Protein AF-A0A847GD32-F1 (afdb_monomer_lite)

Secondary structure (DSSP, 8-state):
-HHHHHHHHGGGGGT--BTTB-HHHIIIII-SSS-TTSGGGTT--HHHHHHHHHHHHHHHHHHHT----STTHHHHHHHHHHHHHHHHHHHHHHHHHHHTTS--GGGS-HHHHHHHHHHHHHHHHHHHHHHHHHS-THHHHHHHHHHHHHHTT-

Sequence (154 aa):
GQAVLDLGNAHAKTGVLIGNNSVYYALLLNAVQGSPAGGPLKPMTSTSAQAAMAALKDALDRVEKSRMTRPDAELVKKEFSINGAMAMLALELGRERILAGNVGTAQLPAPVKARLAAQLGDIITRYREIWLIRNRPGGLSDSAGRLEALLQRL

pLDDT: mean 92.06, std 6.05, range [65.06, 98.31]

Structure (mmCIF, N/CA/C/O backbone):
data_AF-A0A847GD32-F1
#
_entry.id   AF-A0A847GD32-F1
#
loop_
_atom_site.group_PDB
_atom_site.id
_atom_site.type_symbol
_atom_site.label_atom_id
_atom_site.label_alt_id
_atom_site.label_comp_id
_atom_site.label_asym_id
_atom_site.label_entity_id
_atom_site.label_seq_id
_atom_site.pdbx_PDB_ins_code
_atom_site.Cartn_x
_atom_site.Cartn_y
_atom_site.Cartn_z
_atom_site.occupancy
_atom_site.B_iso_or_equiv
_atom_site.auth_seq_id
_atom_site.auth_comp_id
_atom_site.auth_asym_id
_atom_site.auth_atom_id
_atom_site.pdbx_PDB_model_num
ATOM 1 N N . GLY A 1 1 ? -6.954 13.386 15.781 1.00 83.12 1 GLY A N 1
ATOM 2 C CA . GLY A 1 1 ? -7.157 13.920 14.421 1.00 83.12 1 GLY A CA 1
ATOM 3 C C . GLY A 1 1 ? -5.895 13.826 13.591 1.00 83.12 1 GLY A C 1
ATOM 4 O O . GLY A 1 1 ? -5.880 13.067 12.635 1.00 83.12 1 GLY A O 1
ATOM 5 N N . GLN A 1 2 ? -4.834 14.541 13.983 1.00 91.38 2 GLN A N 1
ATOM 6 C CA . GLN A 1 2 ? -3.626 14.718 13.164 1.00 91.38 2 GLN A CA 1
ATOM 7 C C . GLN A 1 2 ? -3.001 13.426 12.618 1.00 91.38 2 GLN A C 1
ATOM 9 O O . GLN A 1 2 ? -2.681 13.376 11.441 1.00 91.38 2 GLN A O 1
ATOM 14 N N . ALA A 1 3 ? -2.900 12.361 13.422 1.00 91.81 3 ALA A N 1
ATOM 15 C CA . ALA A 1 3 ? -2.329 11.090 12.963 1.00 91.81 3 ALA A CA 1
ATOM 16 C C . ALA A 1 3 ? -3.038 10.520 11.716 1.00 91.81 3 ALA A C 1
ATOM 18 O O . ALA A 1 3 ? -2.387 10.011 10.814 1.00 91.81 3 ALA A O 1
ATOM 19 N N . VAL A 1 4 ? -4.365 10.661 11.627 1.00 90.19 4 VAL A N 1
ATOM 20 C CA . VAL A 1 4 ? -5.148 10.190 10.473 1.00 90.19 4 VAL A CA 1
ATOM 21 C C . VAL A 1 4 ? -4.962 11.106 9.259 1.00 90.19 4 VAL A C 1
ATOM 23 O O . VAL A 1 4 ? -4.891 10.618 8.134 1.00 90.19 4 VAL A O 1
ATOM 26 N N . LEU A 1 5 ? -4.835 12.420 9.477 1.00 92.31 5 LEU A N 1
ATOM 27 C CA . LEU A 1 5 ? -4.514 13.370 8.405 1.00 92.31 5 LEU A CA 1
ATOM 28 C C . LEU A 1 5 ? -3.129 13.084 7.817 1.00 92.31 5 LEU A C 1
ATOM 30 O O . LEU A 1 5 ? -2.968 13.050 6.601 1.00 92.31 5 LEU A O 1
ATOM 34 N N . ASP A 1 6 ? -2.145 12.823 8.674 1.00 93.19 6 ASP A N 1
ATOM 35 C CA . ASP A 1 6 ? -0.782 12.500 8.256 1.00 93.19 6 ASP A CA 1
ATOM 36 C C . ASP A 1 6 ? -0.720 11.156 7.522 1.00 93.19 6 ASP A C 1
ATOM 38 O O . ASP A 1 6 ? -0.004 11.041 6.528 1.00 93.19 6 ASP A O 1
ATOM 42 N N . LEU A 1 7 ? -1.512 10.167 7.959 1.00 90.88 7 LEU A N 1
ATOM 43 C CA . LEU A 1 7 ? -1.657 8.884 7.269 1.00 90.88 7 LEU A CA 1
ATOM 44 C C . LEU A 1 7 ? -2.173 9.086 5.843 1.00 90.88 7 LEU A C 1
ATOM 46 O O . LEU A 1 7 ? -1.604 8.534 4.904 1.00 90.88 7 LEU A O 1
ATOM 50 N N . GLY A 1 8 ? -3.210 9.911 5.673 1.00 89.12 8 GLY A N 1
ATOM 51 C CA . GLY A 1 8 ? -3.709 10.294 4.354 1.00 89.12 8 GLY A CA 1
ATOM 52 C C . GLY A 1 8 ? -2.637 11.005 3.528 1.00 89.12 8 GLY A C 1
ATOM 53 O O . GLY A 1 8 ? -2.352 10.600 2.409 1.00 89.12 8 GLY A O 1
ATOM 54 N N . ASN A 1 9 ? -1.965 12.005 4.099 1.00 93.00 9 ASN A N 1
ATOM 55 C CA . ASN A 1 9 ? -0.971 12.822 3.398 1.00 93.00 9 ASN A CA 1
ATOM 56 C C . ASN A 1 9 ? 0.344 12.092 3.080 1.00 93.00 9 ASN A C 1
ATOM 58 O O . ASN A 1 9 ? 1.155 12.610 2.307 1.00 93.00 9 ASN A O 1
ATOM 62 N N . ALA A 1 10 ? 0.579 10.898 3.633 1.00 94.06 10 ALA A N 1
ATOM 63 C CA . ALA A 1 10 ? 1.795 10.127 3.386 1.00 94.06 10 ALA A CA 1
ATOM 64 C C . ALA A 1 10 ? 2.029 9.872 1.885 1.00 94.06 10 ALA A C 1
ATOM 66 O O . ALA A 1 10 ? 3.179 9.874 1.438 1.00 94.06 10 ALA A O 1
ATOM 67 N N . HIS A 1 11 ? 0.964 9.744 1.081 1.00 92.44 11 HIS A N 1
ATOM 68 C CA . HIS A 1 11 ? 1.093 9.547 -0.365 1.00 92.44 11 HIS A CA 1
ATOM 69 C C . HIS A 1 11 ? 1.806 10.719 -1.054 1.00 92.44 11 HIS A C 1
ATOM 71 O O . HIS A 1 11 ? 2.516 10.503 -2.035 1.00 92.44 11 HIS A O 1
ATOM 77 N N . ALA A 1 12 ? 1.677 11.948 -0.542 1.00 93.56 12 ALA A N 1
ATOM 78 C CA . ALA A 1 12 ? 2.275 13.136 -1.150 1.00 93.56 12 ALA A CA 1
ATOM 79 C C . ALA A 1 12 ? 3.812 13.079 -1.145 1.00 93.56 12 ALA A C 1
ATOM 81 O O . ALA A 1 12 ? 4.458 13.677 -2.003 1.00 93.56 12 ALA A O 1
ATOM 82 N N . LYS A 1 13 ? 4.414 12.291 -0.239 1.00 95.81 13 LYS A N 1
ATOM 83 C CA . LYS A 1 13 ? 5.865 12.049 -0.209 1.00 95.81 13 LYS A CA 1
ATOM 84 C C . LYS A 1 13 ? 6.382 11.309 -1.442 1.00 95.81 13 LYS A C 1
ATOM 86 O O . LYS A 1 13 ? 7.571 11.397 -1.720 1.00 95.81 13 LYS A O 1
ATOM 91 N N . THR A 1 14 ? 5.510 10.629 -2.192 1.00 94.62 14 THR A N 1
ATOM 92 C CA . THR A 1 14 ? 5.872 9.980 -3.464 1.00 94.62 14 THR A CA 1
ATOM 93 C C . THR A 1 14 ? 6.026 10.963 -4.626 1.00 94.62 14 THR A C 1
ATOM 95 O O . THR A 1 14 ? 6.515 10.576 -5.680 1.00 94.62 14 THR A O 1
ATOM 98 N N . GLY A 1 15 ? 5.560 12.210 -4.478 1.00 93.25 15 GLY A N 1
ATOM 99 C CA . GLY A 1 15 ? 5.465 13.173 -5.580 1.00 93.25 15 GLY A CA 1
ATOM 100 C C . GLY A 1 15 ? 4.354 12.868 -6.596 1.00 93.25 15 GLY A C 1
ATOM 101 O O . GLY A 1 15 ? 4.152 13.645 -7.526 1.00 93.25 15 GLY A O 1
ATOM 102 N N . VAL A 1 16 ? 3.616 11.765 -6.430 1.00 91.69 16 VAL A N 1
ATOM 103 C CA . VAL A 1 16 ? 2.511 11.375 -7.312 1.00 91.69 16 VAL A CA 1
ATOM 104 C C . VAL A 1 16 ? 1.208 12.019 -6.843 1.00 91.69 16 VAL A C 1
ATOM 106 O O . VAL A 1 16 ? 0.743 11.779 -5.725 1.00 91.69 16 VAL A O 1
ATOM 109 N N . LEU A 1 17 ? 0.590 12.796 -7.734 1.00 87.50 17 LEU A N 1
ATOM 110 C CA . LEU A 1 17 ? -0.725 13.405 -7.543 1.00 87.50 17 LEU A CA 1
ATOM 111 C C . LEU A 1 17 ? -1.692 12.860 -8.596 1.00 87.50 17 LEU A C 1
ATOM 113 O O . LEU A 1 17 ? -1.458 12.998 -9.795 1.00 87.50 17 LEU A O 1
ATOM 117 N N . ILE A 1 18 ? -2.773 12.222 -8.147 1.00 83.94 18 ILE A N 1
ATOM 118 C CA . ILE A 1 18 ? -3.785 11.613 -9.016 1.00 83.94 18 ILE A CA 1
ATOM 119 C C . ILE A 1 18 ? -5.150 12.100 -8.539 1.00 83.94 18 ILE A C 1
ATOM 121 O O . ILE A 1 18 ? -5.590 11.659 -7.494 1.00 83.94 18 ILE A O 1
ATOM 125 N N . GLY A 1 19 ? -5.812 12.969 -9.312 1.00 81.75 19 GLY A N 1
ATOM 126 C CA . GLY A 1 19 ? -7.119 13.596 -9.030 1.00 81.75 19 GLY A CA 1
ATOM 127 C C . GLY A 1 19 ? -7.862 13.144 -7.760 1.00 81.75 19 GLY A C 1
ATOM 128 O O . GLY A 1 19 ? -7.511 13.539 -6.655 1.00 81.75 19 GLY A O 1
ATOM 129 N N . ASN A 1 20 ? -8.912 12.336 -7.919 1.00 79.25 20 ASN A N 1
ATOM 130 C CA . ASN A 1 20 ? -9.724 11.809 -6.814 1.00 79.25 20 ASN A CA 1
ATOM 131 C C . ASN A 1 20 ? -9.209 10.462 -6.273 1.00 79.25 20 ASN A C 1
ATOM 133 O O . ASN A 1 20 ? -9.993 9.653 -5.777 1.00 79.25 20 ASN A O 1
ATOM 137 N N . ASN A 1 21 ? -7.914 10.183 -6.426 1.00 81.12 21 ASN A N 1
ATOM 138 C CA . ASN A 1 21 ? -7.340 8.881 -6.135 1.00 81.12 21 ASN A CA 1
ATOM 139 C C . ASN A 1 21 ? -5.976 8.994 -5.434 1.00 81.12 21 ASN A C 1
ATOM 141 O O . ASN A 1 21 ? -5.443 10.076 -5.224 1.00 81.12 21 ASN A O 1
ATOM 145 N N . SER A 1 22 ? -5.386 7.862 -5.062 1.00 86.50 22 SER A N 1
ATOM 146 C CA . SER A 1 22 ? -4.046 7.820 -4.476 1.00 86.50 22 SER A CA 1
ATOM 147 C C . SER A 1 22 ? -3.095 6.969 -5.306 1.00 86.50 22 SER A C 1
ATOM 149 O O . SER A 1 22 ? -3.499 6.083 -6.066 1.00 86.50 22 SER A O 1
ATOM 151 N N . VAL A 1 23 ? -1.797 7.203 -5.103 1.00 89.88 23 VAL A N 1
ATOM 152 C CA . VAL A 1 23 ? -0.733 6.344 -5.639 1.00 89.88 23 VAL A CA 1
ATOM 153 C C . VAL A 1 23 ? -0.911 4.883 -5.202 1.00 89.88 23 VAL A C 1
ATOM 155 O O . VAL A 1 23 ? -0.604 3.977 -5.972 1.00 89.88 23 VAL A O 1
ATOM 158 N N . TYR A 1 24 ? -1.490 4.643 -4.017 1.00 91.06 24 TYR A N 1
ATOM 159 C CA . TYR A 1 24 ? -1.767 3.301 -3.502 1.00 91.06 24 TYR A CA 1
ATOM 160 C C . TYR A 1 24 ? -2.742 2.550 -4.406 1.00 91.06 24 TYR A C 1
ATOM 162 O O . TYR A 1 24 ? -2.443 1.452 -4.867 1.00 91.06 24 TYR A O 1
ATOM 170 N N . TYR A 1 25 ? -3.877 3.173 -4.731 1.00 85.94 25 TYR A N 1
ATOM 171 C CA . TYR A 1 25 ? -4.864 2.585 -5.635 1.00 85.94 25 TYR A CA 1
ATOM 172 C C . TYR A 1 25 ? -4.276 2.364 -7.030 1.00 85.94 25 TYR A C 1
ATOM 174 O O . TYR A 1 25 ? -4.505 1.323 -7.642 1.00 85.94 25 TYR A O 1
ATOM 182 N N . ALA A 1 26 ? -3.504 3.325 -7.548 1.00 85.75 26 ALA A N 1
ATOM 183 C CA . ALA A 1 26 ? -2.893 3.195 -8.868 1.00 85.75 26 ALA A CA 1
ATOM 184 C C . ALA A 1 26 ? -1.936 1.997 -8.950 1.00 85.75 26 ALA A C 1
ATOM 186 O O . ALA A 1 26 ? -1.972 1.258 -9.935 1.00 85.75 26 ALA A O 1
ATOM 187 N N . LEU A 1 27 ? -1.130 1.779 -7.908 1.00 87.12 27 LEU A N 1
ATOM 188 C CA . LEU A 1 27 ? -0.197 0.656 -7.814 1.00 87.12 27 LEU A CA 1
ATOM 189 C C . LEU A 1 27 ? -0.911 -0.682 -7.612 1.00 87.12 27 LEU A C 1
ATOM 191 O O . LEU A 1 27 ? -0.528 -1.662 -8.248 1.00 87.12 27 LEU A O 1
ATOM 195 N N . LEU A 1 28 ? -1.956 -0.716 -6.783 1.00 85.88 28 LEU A N 1
ATOM 196 C CA . LEU A 1 28 ? -2.711 -1.941 -6.520 1.00 85.88 28 LEU A CA 1
ATOM 197 C C . LEU A 1 28 ? -3.578 -2.363 -7.715 1.00 85.88 28 LEU A C 1
ATOM 199 O O . LEU A 1 28 ? -3.714 -3.559 -7.957 1.00 85.88 28 LEU A O 1
ATOM 203 N N . LEU A 1 29 ? -4.157 -1.411 -8.459 1.00 78.25 29 LEU A N 1
ATOM 204 C CA . LEU A 1 29 ? -5.265 -1.698 -9.382 1.00 78.25 29 LEU A CA 1
ATOM 205 C C . LEU A 1 29 ? -5.024 -1.298 -10.840 1.00 78.25 29 LEU A C 1
ATOM 207 O O . LEU A 1 29 ? -5.384 -2.055 -11.737 1.00 78.25 29 LEU A O 1
ATOM 211 N N . ASN A 1 30 ? -4.419 -0.136 -11.106 1.00 70.69 30 ASN A N 1
ATOM 212 C CA . ASN A 1 30 ? -4.460 0.468 -12.449 1.00 70.69 30 ASN A CA 1
ATOM 213 C C . ASN A 1 30 ? -3.152 0.348 -13.245 1.00 70.69 30 ASN A C 1
ATOM 215 O O . ASN A 1 30 ? -3.157 0.550 -14.456 1.00 70.69 30 ASN A O 1
ATOM 219 N N . ALA A 1 31 ? -2.026 0.037 -12.601 1.00 65.06 31 ALA A N 1
ATOM 220 C CA . ALA A 1 31 ? -0.706 0.068 -13.235 1.00 65.06 31 ALA A CA 1
ATOM 221 C C . ALA A 1 31 ? 0.107 -1.209 -12.993 1.00 65.06 31 ALA A C 1
ATOM 223 O O . ALA A 1 31 ? 1.329 -1.139 -12.879 1.00 65.06 31 ALA A O 1
ATOM 224 N N . VAL A 1 32 ? -0.549 -2.370 -12.920 1.00 68.25 32 VAL A N 1
ATOM 225 C CA . VAL A 1 32 ? 0.103 -3.651 -12.593 1.00 68.25 32 VAL A CA 1
ATOM 226 C C . VAL A 1 32 ? 1.117 -4.087 -13.666 1.00 68.25 32 VAL A C 1
ATOM 228 O O . VAL A 1 32 ? 2.006 -4.864 -13.367 1.00 68.25 32 VAL A O 1
ATOM 231 N N . GLN A 1 33 ? 1.054 -3.586 -14.905 1.00 78.06 33 GLN A N 1
ATOM 232 C CA . GLN A 1 33 ? 1.963 -4.035 -15.982 1.00 78.06 33 GLN A CA 1
ATOM 233 C C . GLN A 1 33 ? 2.710 -2.916 -16.728 1.00 78.06 33 GLN A C 1
ATOM 235 O O . GLN A 1 33 ? 3.628 -3.200 -17.487 1.00 78.06 33 GLN A O 1
ATOM 240 N N . GLY A 1 34 ? 2.359 -1.642 -16.519 1.00 81.19 34 GLY A N 1
ATOM 241 C CA . GLY A 1 34 ? 3.069 -0.522 -17.155 1.00 81.19 34 GLY A CA 1
ATOM 242 C C . GLY A 1 34 ? 4.445 -0.261 -16.533 1.00 81.19 34 GLY A C 1
ATOM 243 O O . GLY A 1 34 ? 4.725 -0.710 -15.428 1.00 81.19 34 GLY A O 1
ATOM 244 N N . SER A 1 35 ? 5.304 0.512 -17.192 1.0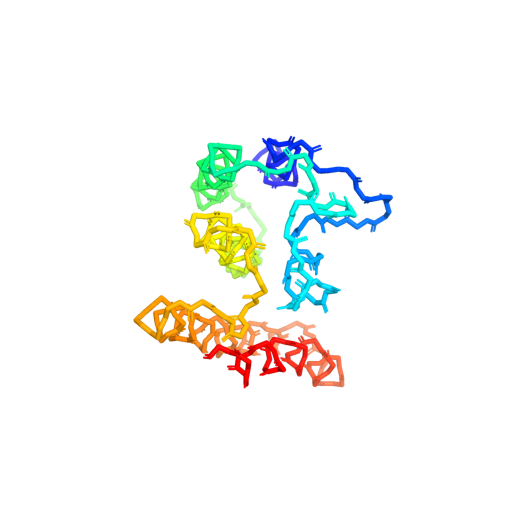0 85.50 35 SER A N 1
ATOM 245 C CA . SER A 1 35 ? 6.533 1.011 -16.561 1.00 85.50 35 SER A CA 1
ATOM 246 C C . SER A 1 35 ? 6.217 2.164 -15.589 1.00 85.50 35 SER A C 1
ATOM 248 O O . SER A 1 35 ? 5.510 3.090 -15.993 1.00 85.50 35 SER A O 1
ATOM 250 N N . PRO A 1 36 ? 6.753 2.182 -14.348 1.00 86.44 36 PRO A N 1
ATOM 251 C CA . PRO A 1 36 ? 6.664 3.340 -13.454 1.00 86.44 36 PRO A CA 1
ATOM 252 C C . PRO A 1 36 ? 7.289 4.623 -14.018 1.00 86.44 36 PRO A C 1
ATOM 254 O O . PRO A 1 36 ? 6.936 5.707 -13.573 1.00 86.44 36 PRO A O 1
ATOM 257 N N . ALA A 1 37 ? 8.173 4.527 -15.019 1.00 87.81 37 ALA A N 1
ATOM 258 C CA . ALA A 1 37 ? 8.788 5.690 -15.662 1.00 87.81 37 ALA A CA 1
ATOM 259 C C . ALA A 1 37 ? 7.816 6.482 -16.565 1.00 87.81 37 ALA A C 1
ATOM 261 O O . ALA A 1 37 ? 8.153 7.569 -17.041 1.00 87.81 37 ALA A O 1
ATOM 262 N N . GLY A 1 38 ? 6.614 5.950 -16.814 1.00 84.06 38 GLY A N 1
ATOM 263 C CA . GLY A 1 38 ? 5.567 6.581 -17.611 1.00 84.06 38 GLY A CA 1
ATOM 264 C C . GLY A 1 38 ? 4.303 6.900 -16.809 1.00 84.06 38 GLY A C 1
ATOM 265 O O . GLY A 1 38 ? 4.064 6.376 -15.721 1.00 84.06 38 GLY A O 1
ATOM 266 N N . GLY A 1 39 ? 3.454 7.756 -17.382 1.00 85.62 39 GLY A N 1
ATOM 267 C CA . GLY A 1 39 ? 2.133 8.060 -16.830 1.00 85.62 39 GLY A CA 1
ATOM 268 C C . GLY A 1 39 ? 2.169 8.692 -15.428 1.00 85.62 39 GLY A C 1
ATOM 269 O O . GLY A 1 39 ? 3.144 9.358 -15.073 1.00 85.62 39 GLY A O 1
ATOM 270 N N . PRO A 1 40 ? 1.112 8.496 -14.615 1.00 85.94 40 PRO A N 1
ATOM 271 C CA . PRO A 1 40 ? 0.983 9.141 -13.306 1.00 85.94 40 PRO A CA 1
ATOM 272 C C . PRO A 1 40 ? 2.051 8.744 -12.279 1.00 85.94 40 PRO A C 1
ATOM 274 O O . PRO A 1 40 ? 2.261 9.477 -11.320 1.00 85.94 40 PRO A O 1
ATOM 277 N N . LEU A 1 41 ? 2.724 7.601 -12.460 1.00 89.75 41 LEU A N 1
ATOM 278 C CA . LEU A 1 41 ? 3.754 7.117 -11.535 1.00 89.75 41 LEU A CA 1
ATOM 279 C C . LEU A 1 41 ? 5.135 7.730 -11.787 1.00 89.75 41 LEU A C 1
ATOM 281 O O . LEU A 1 41 ? 5.988 7.618 -10.913 1.00 89.75 41 LEU A O 1
ATOM 285 N N . LYS A 1 42 ? 5.344 8.417 -12.919 1.00 91.75 42 LYS A N 1
ATOM 286 C CA . LYS A 1 42 ? 6.639 8.995 -13.316 1.00 91.75 42 LYS A CA 1
ATOM 287 C C . LYS A 1 42 ? 7.356 9.805 -12.217 1.00 91.75 42 LYS A C 1
ATOM 289 O O . LYS A 1 42 ? 8.580 9.717 -12.153 1.00 91.75 42 LYS A O 1
ATOM 294 N N . PRO A 1 43 ? 6.670 10.593 -11.363 1.00 93.81 43 PRO A N 1
ATOM 295 C CA . PRO A 1 43 ? 7.332 11.325 -10.277 1.00 93.81 43 PRO A CA 1
ATOM 296 C C . PRO A 1 43 ? 7.890 10.439 -9.150 1.00 93.81 43 PRO A C 1
ATOM 298 O O . PRO A 1 43 ? 8.741 10.890 -8.385 1.00 93.81 43 PRO A O 1
ATOM 301 N N . MET A 1 44 ? 7.407 9.200 -9.021 1.00 95.00 44 MET A N 1
ATOM 302 C CA . MET A 1 44 ? 7.787 8.294 -7.943 1.00 95.00 44 MET A CA 1
ATOM 303 C C . MET A 1 44 ? 9.200 7.750 -8.155 1.00 95.00 44 MET A C 1
ATOM 305 O O . MET A 1 44 ? 9.518 7.135 -9.167 1.00 95.00 44 MET A O 1
ATOM 309 N N . THR A 1 45 ? 10.037 7.910 -7.138 1.00 96.50 45 THR A N 1
ATOM 310 C CA . THR A 1 45 ? 11.367 7.295 -7.023 1.00 96.50 45 THR A CA 1
ATOM 311 C C . THR A 1 45 ? 11.406 6.284 -5.879 1.00 96.50 45 THR A C 1
ATOM 313 O O . THR A 1 45 ? 10.562 6.326 -4.977 1.00 96.50 45 THR A O 1
ATOM 316 N N . SER A 1 46 ? 12.417 5.410 -5.851 1.00 96.75 46 SER A N 1
ATOM 317 C CA . SER A 1 46 ? 12.635 4.481 -4.732 1.00 96.75 46 SER A CA 1
ATOM 318 C C . SER A 1 46 ? 12.782 5.213 -3.389 1.00 96.75 46 SER A C 1
ATOM 320 O O . SER A 1 46 ? 12.175 4.800 -2.401 1.00 96.75 46 SER A O 1
ATOM 322 N N . THR A 1 47 ? 13.494 6.342 -3.368 1.00 97.88 47 THR A N 1
ATOM 323 C CA . THR A 1 47 ? 13.649 7.207 -2.188 1.00 97.88 47 THR A CA 1
ATOM 324 C C . THR A 1 47 ? 12.324 7.834 -1.758 1.00 97.88 47 THR A C 1
ATOM 326 O O . THR A 1 47 ? 11.985 7.823 -0.577 1.00 97.88 47 THR A O 1
ATOM 329 N N . SER A 1 48 ? 11.531 8.346 -2.704 1.00 97.62 48 SER A N 1
ATOM 330 C CA . SER A 1 48 ? 10.217 8.932 -2.398 1.00 97.62 48 SER A CA 1
ATOM 331 C C . SER A 1 48 ? 9.235 7.885 -1.850 1.00 97.62 48 SER A C 1
ATOM 333 O O . SER A 1 48 ? 8.473 8.162 -0.924 1.00 97.62 48 SER A O 1
ATOM 335 N N . ALA A 1 49 ? 9.311 6.648 -2.358 1.00 97.31 49 ALA A N 1
ATOM 336 C CA . ALA A 1 49 ? 8.539 5.519 -1.860 1.00 97.31 49 ALA A CA 1
ATOM 337 C C . ALA A 1 49 ? 8.932 5.190 -0.416 1.00 97.31 49 ALA A C 1
ATOM 339 O O . ALA A 1 49 ? 8.063 5.037 0.436 1.00 97.31 49 ALA A O 1
ATOM 340 N N . GLN A 1 50 ? 10.234 5.147 -0.116 1.00 98.00 50 GLN A N 1
ATOM 341 C CA . GLN A 1 50 ? 10.738 4.947 1.246 1.00 98.00 50 GLN A CA 1
ATOM 342 C C . GLN A 1 50 ? 10.300 6.058 2.202 1.00 98.00 50 GLN A C 1
ATOM 344 O O . GLN A 1 50 ? 9.853 5.763 3.309 1.00 98.00 50 GLN A O 1
ATOM 349 N N . ALA A 1 51 ? 10.350 7.319 1.769 1.00 98.00 51 ALA A N 1
ATOM 350 C CA . ALA A 1 51 ? 9.870 8.443 2.566 1.00 98.00 51 ALA A CA 1
ATOM 351 C C . ALA A 1 51 ? 8.364 8.334 2.867 1.00 98.00 51 ALA A C 1
ATOM 353 O O . ALA A 1 51 ? 7.941 8.578 3.997 1.00 98.00 51 ALA A O 1
ATOM 354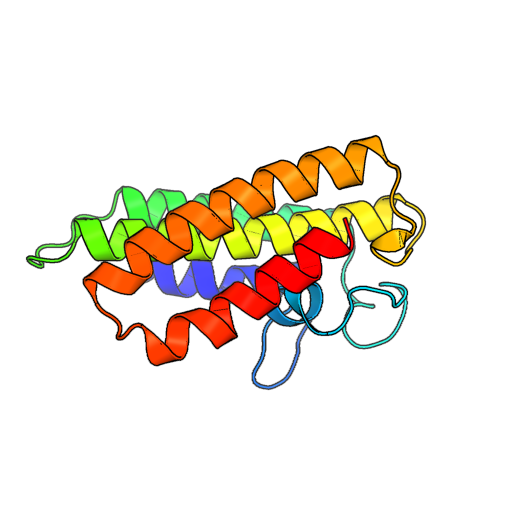 N N . ALA A 1 52 ? 7.558 7.925 1.882 1.00 97.81 52 ALA A N 1
ATOM 355 C CA . ALA A 1 52 ? 6.132 7.672 2.074 1.00 97.81 52 ALA A CA 1
ATOM 356 C C . ALA A 1 52 ? 5.875 6.498 3.033 1.00 97.81 52 ALA A C 1
ATOM 358 O O . ALA A 1 52 ? 5.022 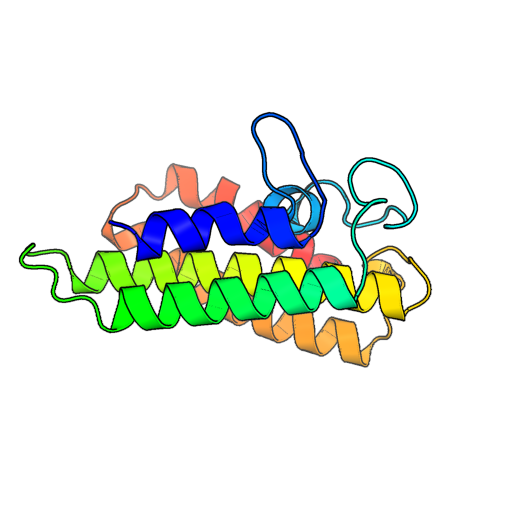6.610 3.910 1.00 97.81 52 ALA A O 1
ATOM 359 N N . MET A 1 53 ? 6.638 5.405 2.918 1.00 98.31 53 MET A N 1
ATOM 360 C CA . MET A 1 53 ? 6.543 4.251 3.822 1.00 98.31 53 MET A CA 1
ATOM 361 C C . MET A 1 53 ? 6.883 4.640 5.267 1.00 98.31 53 MET A C 1
ATOM 363 O O . MET A 1 53 ? 6.160 4.270 6.190 1.00 98.31 53 MET A O 1
ATOM 367 N N . ALA A 1 54 ? 7.936 5.435 5.473 1.00 98.19 54 ALA A N 1
ATOM 368 C CA . ALA A 1 54 ? 8.315 5.929 6.795 1.00 98.19 54 ALA A CA 1
ATOM 369 C C . ALA A 1 54 ? 7.231 6.835 7.405 1.00 98.19 54 ALA A C 1
ATOM 371 O O . ALA A 1 54 ? 6.862 6.651 8.565 1.00 98.19 54 ALA A O 1
ATOM 372 N N . ALA A 1 55 ? 6.676 7.762 6.615 1.00 97.62 55 ALA A N 1
ATOM 373 C CA . ALA A 1 55 ? 5.582 8.630 7.052 1.00 97.62 55 ALA A CA 1
ATOM 374 C C . ALA A 1 55 ? 4.321 7.828 7.416 1.00 97.62 55 ALA A C 1
ATOM 376 O O . ALA A 1 55 ? 3.681 8.099 8.431 1.00 97.62 55 ALA A O 1
ATOM 377 N N . LEU A 1 56 ? 3.990 6.810 6.618 1.00 97.06 56 LEU A N 1
ATOM 378 C CA . LEU A 1 56 ? 2.850 5.934 6.866 1.00 97.06 56 LEU A CA 1
ATOM 379 C C . LEU A 1 56 ? 3.037 5.113 8.148 1.00 97.06 56 LEU A C 1
ATOM 381 O O . LEU A 1 56 ? 2.112 5.018 8.952 1.00 97.06 56 LEU A O 1
ATOM 385 N N . LYS A 1 57 ? 4.239 4.567 8.372 1.00 97.62 57 LYS A N 1
ATOM 386 C CA . LYS A 1 57 ? 4.567 3.831 9.599 1.00 97.62 57 LYS A CA 1
ATOM 387 C C . LYS A 1 57 ? 4.429 4.716 10.839 1.00 97.62 57 LYS A C 1
ATOM 389 O O . LYS A 1 57 ? 3.780 4.310 11.796 1.00 97.62 57 LYS A O 1
ATOM 394 N N . ASP A 1 58 ? 5.005 5.916 10.815 1.00 97.75 58 ASP A N 1
ATOM 395 C CA . ASP A 1 58 ? 4.896 6.863 11.930 1.00 97.75 58 ASP A CA 1
ATOM 396 C C . ASP A 1 58 ? 3.430 7.214 12.241 1.00 97.75 58 ASP A C 1
ATOM 398 O O . ASP A 1 58 ? 2.996 7.176 13.395 1.00 97.75 58 ASP A O 1
ATOM 402 N N . ALA A 1 59 ? 2.640 7.509 11.207 1.00 96.88 59 ALA A N 1
ATOM 403 C CA . ALA A 1 59 ? 1.233 7.840 11.374 1.00 96.88 59 ALA A CA 1
ATOM 404 C C . ALA A 1 59 ? 0.426 6.664 11.957 1.00 96.88 59 ALA A C 1
ATOM 406 O O . ALA A 1 59 ? -0.380 6.868 12.867 1.00 96.88 59 ALA A O 1
ATOM 407 N N . LEU A 1 60 ? 0.676 5.434 11.494 1.00 97.12 60 LEU A N 1
ATOM 408 C CA . LEU A 1 60 ? 0.059 4.220 12.040 1.00 97.12 60 LEU A CA 1
ATOM 409 C C . LEU A 1 60 ? 0.443 3.981 13.502 1.00 97.12 60 LEU A C 1
ATOM 411 O O . LEU A 1 60 ? -0.437 3.713 14.318 1.00 97.12 60 LEU A O 1
ATOM 415 N N . ASP A 1 61 ? 1.718 4.152 13.858 1.00 97.31 61 ASP A N 1
ATOM 416 C CA . ASP A 1 61 ? 2.187 4.017 15.242 1.00 97.31 61 ASP A CA 1
ATOM 417 C C . ASP A 1 61 ? 1.476 5.027 16.166 1.00 97.31 61 ASP A C 1
ATOM 419 O O . ASP A 1 61 ? 1.146 4.717 17.315 1.00 97.31 61 ASP A O 1
ATOM 423 N N . ARG A 1 62 ? 1.196 6.241 15.668 1.00 97.00 62 ARG A N 1
ATOM 424 C CA . ARG A 1 62 ? 0.427 7.263 16.397 1.00 97.00 62 ARG A CA 1
ATOM 425 C C . ARG A 1 62 ? -1.065 6.942 16.489 1.00 97.00 62 ARG A C 1
ATOM 427 O O . ARG A 1 62 ? -1.675 7.256 17.511 1.00 97.00 62 ARG A O 1
ATOM 434 N N . VAL A 1 63 ? -1.659 6.325 15.465 1.00 96.06 63 VAL A N 1
ATOM 435 C CA . VAL A 1 63 ? -3.047 5.829 15.521 1.00 96.06 63 VAL A CA 1
ATOM 436 C C . VAL A 1 63 ? -3.177 4.715 16.559 1.00 96.06 63 VAL A C 1
ATOM 438 O O . VAL A 1 63 ? -4.083 4.766 17.390 1.00 96.06 63 VAL A O 1
ATOM 441 N N . GLU A 1 64 ? -2.245 3.767 16.574 1.00 96.00 64 GLU A N 1
ATOM 442 C CA . GLU A 1 64 ? -2.247 2.642 17.512 1.00 96.00 64 GLU A CA 1
ATOM 443 C C . GLU A 1 64 ? -2.176 3.114 18.972 1.00 96.00 64 GLU A C 1
ATOM 445 O O . GLU A 1 64 ? -2.971 2.710 19.822 1.00 96.00 64 GLU A O 1
ATOM 450 N N . LYS A 1 65 ? -1.285 4.073 19.248 1.00 95.62 65 LYS A N 1
ATOM 451 C CA . LYS A 1 65 ? -1.100 4.676 20.579 1.00 95.62 65 LYS A CA 1
ATOM 452 C C . LYS A 1 65 ? -2.192 5.679 20.963 1.00 95.62 65 LYS A C 1
ATOM 454 O O . LYS A 1 65 ? -2.151 6.240 22.062 1.00 95.62 65 LYS A O 1
ATOM 459 N N . SER A 1 66 ? -3.143 5.961 20.074 1.00 95.12 66 SER A N 1
ATOM 460 C CA . SER A 1 66 ? -4.172 6.961 20.341 1.00 95.12 66 SER A CA 1
ATOM 461 C C . SER A 1 66 ? -5.143 6.499 21.435 1.00 95.12 66 SER A C 1
ATOM 463 O O . SER A 1 66 ? -5.550 5.338 21.509 1.00 95.12 66 SER A O 1
ATOM 465 N N . ARG A 1 67 ? -5.536 7.441 22.298 1.00 93.25 67 ARG A N 1
ATOM 466 C CA . ARG A 1 67 ? -6.491 7.217 23.393 1.00 93.25 67 ARG A CA 1
ATOM 467 C C . ARG A 1 67 ? -7.907 7.565 22.942 1.00 93.25 67 ARG A C 1
ATOM 469 O O . ARG A 1 67 ? -8.463 8.585 23.339 1.00 93.25 67 ARG A O 1
ATOM 476 N N . MET A 1 68 ? -8.462 6.753 22.049 1.00 93.62 68 MET A N 1
ATOM 477 C CA . MET A 1 68 ? -9.858 6.896 21.635 1.00 93.62 68 MET A CA 1
ATOM 478 C C . MET A 1 68 ? -10.786 6.476 22.784 1.00 93.62 68 MET A C 1
ATOM 480 O O . MET A 1 68 ? -10.608 5.412 23.363 1.00 93.62 68 MET A O 1
ATOM 484 N N . THR A 1 69 ? -11.793 7.292 23.096 1.00 94.31 69 THR A N 1
ATOM 485 C CA . THR A 1 69 ? -12.794 7.015 24.149 1.00 94.31 69 THR A CA 1
ATOM 486 C C . THR A 1 69 ? -14.077 6.384 23.609 1.00 94.31 69 THR A C 1
ATOM 488 O O . THR A 1 69 ? -15.063 6.240 24.328 1.00 94.31 69 THR A O 1
ATOM 491 N N . ARG A 1 70 ? -14.094 6.033 22.321 1.00 93.62 70 ARG A N 1
ATOM 492 C CA . ARG A 1 70 ? -15.267 5.458 21.668 1.00 93.62 70 ARG A CA 1
ATOM 493 C C . ARG A 1 70 ? -15.369 3.952 21.942 1.00 93.62 70 ARG A C 1
ATOM 495 O O . ARG A 1 70 ? -14.331 3.293 22.000 1.00 93.62 70 ARG A O 1
ATOM 502 N N . PRO A 1 71 ? -16.586 3.382 21.991 1.00 95.31 71 PRO A N 1
ATOM 503 C CA . PRO A 1 71 ? -16.776 1.942 22.196 1.00 95.31 71 PRO A CA 1
ATOM 504 C C . PRO A 1 71 ? -16.134 1.057 21.116 1.00 95.31 71 PRO A C 1
ATOM 506 O O . PRO A 1 71 ? -15.832 -0.104 21.362 1.00 95.31 71 PRO A O 1
ATOM 509 N N . ASP A 1 72 ? -15.924 1.598 19.915 1.00 95.44 72 ASP A N 1
ATOM 510 C CA . ASP A 1 72 ? -15.379 0.908 18.745 1.00 95.44 72 ASP A CA 1
ATOM 511 C C . ASP A 1 72 ? -13.882 1.164 18.500 1.00 95.44 72 ASP A C 1
ATOM 513 O O . ASP A 1 72 ? -13.371 0.810 17.439 1.00 95.44 72 ASP A O 1
ATOM 517 N N . ALA A 1 73 ? -13.171 1.769 19.457 1.00 95.88 73 ALA A N 1
ATOM 518 C CA . ALA A 1 73 ? -11.778 2.201 19.308 1.00 95.88 73 ALA A CA 1
ATOM 519 C C . ALA A 1 73 ? -10.844 1.119 18.737 1.00 95.88 73 ALA A C 1
ATOM 521 O O . ALA A 1 73 ? -10.108 1.366 17.783 1.00 95.88 73 ALA A O 1
ATOM 522 N N . GLU A 1 74 ? -10.898 -0.092 19.289 1.00 94.88 74 GLU A N 1
ATOM 523 C CA . GLU A 1 74 ? -10.025 -1.195 18.874 1.00 94.88 74 GLU A CA 1
ATOM 524 C C . GLU A 1 74 ? -10.324 -1.679 17.453 1.00 94.88 74 GLU A C 1
ATOM 526 O O . GLU A 1 74 ? -9.419 -2.051 16.707 1.00 94.88 74 GLU A O 1
ATOM 531 N N . LEU A 1 75 ? -11.590 -1.626 17.037 1.00 95.62 75 LEU A N 1
ATOM 532 C CA . LEU A 1 75 ? -11.962 -1.935 15.663 1.00 95.62 75 LEU A CA 1
ATOM 533 C C . LEU A 1 75 ? -11.453 -0.860 14.701 1.00 95.62 75 LEU A C 1
ATOM 535 O O . LEU A 1 75 ? -10.857 -1.196 13.685 1.00 95.62 75 LEU A O 1
ATOM 539 N N . VAL A 1 76 ? -11.602 0.417 15.055 1.00 95.50 76 VAL A N 1
ATOM 540 C CA . VAL A 1 76 ? -11.087 1.534 14.249 1.00 95.50 76 VAL A CA 1
ATOM 541 C C . VAL A 1 76 ? -9.568 1.428 14.066 1.00 95.50 76 VAL A C 1
ATOM 543 O O . VAL A 1 76 ? -9.062 1.606 12.958 1.00 95.50 76 VAL A O 1
ATOM 546 N N . LYS A 1 77 ? -8.815 1.075 15.116 1.00 95.94 77 LYS A N 1
ATOM 547 C CA . LYS A 1 77 ? -7.367 0.824 15.002 1.00 95.94 77 LYS A CA 1
ATOM 548 C C . LYS A 1 77 ? -7.054 -0.342 14.066 1.00 95.94 77 LYS A C 1
ATOM 550 O O . LYS A 1 77 ? -6.175 -0.215 13.215 1.00 95.94 77 LYS A O 1
ATOM 555 N N . LYS A 1 78 ? -7.797 -1.452 14.158 1.00 96.00 78 LYS A N 1
ATOM 556 C CA . LYS A 1 78 ? -7.662 -2.593 13.233 1.00 96.00 78 LYS A CA 1
ATOM 557 C C . LYS A 1 78 ? -7.945 -2.190 11.783 1.00 96.00 78 LYS A C 1
ATOM 559 O O . LYS A 1 78 ? -7.198 -2.592 10.893 1.00 96.00 78 LYS A O 1
ATOM 564 N N . GLU A 1 79 ? -8.964 -1.364 11.550 1.00 95.75 79 GLU A N 1
ATOM 565 C CA . GLU A 1 79 ? -9.299 -0.816 10.230 1.00 95.75 79 GLU A CA 1
ATOM 566 C C . GLU A 1 79 ? -8.165 0.066 9.681 1.00 95.75 79 GLU A C 1
ATOM 568 O O . GLU A 1 79 ? -7.762 -0.090 8.527 1.00 95.75 79 GLU A O 1
ATOM 573 N N . PHE A 1 80 ? -7.578 0.947 10.496 1.00 96.31 80 PHE A N 1
ATOM 574 C CA . PHE A 1 80 ? -6.399 1.716 10.080 1.00 96.31 80 PHE A CA 1
ATOM 575 C C . PHE A 1 80 ? -5.185 0.825 9.819 1.00 96.31 80 PHE A C 1
ATOM 577 O O . PHE A 1 80 ? -4.500 1.017 8.818 1.00 96.31 80 PHE A O 1
ATOM 584 N N . SER A 1 81 ? -4.942 -0.171 10.673 1.00 96.31 81 SER A N 1
ATOM 585 C CA . SER A 1 81 ? -3.838 -1.123 10.525 1.00 96.31 81 SER A CA 1
ATOM 586 C C . SER A 1 81 ? -3.912 -1.869 9.193 1.00 96.31 81 SER A C 1
ATOM 588 O O . SER A 1 81 ? -2.915 -1.928 8.473 1.00 96.31 81 SER A O 1
ATOM 590 N N . ILE A 1 82 ? -5.086 -2.394 8.817 1.00 96.19 82 ILE A N 1
ATOM 591 C CA . ILE A 1 82 ? -5.217 -3.167 7.576 1.00 96.19 82 ILE A CA 1
ATOM 592 C C . ILE A 1 82 ? -5.125 -2.289 6.322 1.00 96.19 82 ILE A C 1
ATOM 594 O O . ILE A 1 82 ? -4.434 -2.656 5.373 1.00 96.19 82 ILE A O 1
ATOM 598 N N . ASN A 1 83 ? -5.726 -1.094 6.333 1.00 94.25 83 ASN A N 1
ATOM 599 C CA . ASN A 1 83 ? -5.586 -0.136 5.229 1.00 94.25 83 ASN A CA 1
ATOM 600 C C . ASN A 1 83 ? -4.140 0.370 5.099 1.00 94.25 83 ASN A C 1
ATOM 602 O O . ASN A 1 83 ? -3.619 0.522 3.994 1.00 94.25 83 ASN A O 1
ATOM 606 N N . GLY A 1 84 ? -3.466 0.579 6.229 1.00 96.00 84 GLY A N 1
ATOM 607 C CA . GLY A 1 84 ? -2.048 0.905 6.284 1.00 96.00 84 GLY A CA 1
ATOM 608 C C . GLY A 1 84 ? -1.173 -0.193 5.683 1.00 96.00 84 GLY A C 1
ATOM 609 O O . GLY A 1 84 ? -0.294 0.097 4.877 1.00 96.00 84 GLY A O 1
ATOM 610 N N . ALA A 1 85 ? -1.448 -1.458 6.004 1.00 96.38 85 ALA A N 1
ATOM 611 C CA . ALA A 1 85 ? -0.741 -2.593 5.417 1.00 96.38 85 ALA A CA 1
ATOM 612 C C . ALA A 1 85 ? -0.911 -2.652 3.887 1.00 96.38 85 ALA A C 1
ATOM 614 O O . ALA A 1 85 ? 0.070 -2.849 3.172 1.00 96.38 85 ALA A O 1
ATOM 615 N N . MET A 1 86 ? -2.120 -2.394 3.370 1.00 95.69 86 MET A N 1
ATOM 616 C CA . MET A 1 86 ? -2.361 -2.295 1.922 1.00 95.69 86 MET A CA 1
ATOM 617 C C . MET A 1 86 ? -1.562 -1.159 1.273 1.00 95.69 86 MET A C 1
ATOM 619 O O . MET A 1 86 ? -0.941 -1.356 0.228 1.00 95.69 86 MET A O 1
ATOM 623 N N . ALA A 1 87 ? -1.548 0.026 1.887 1.00 96.00 87 ALA A N 1
ATOM 624 C CA . ALA A 1 87 ? -0.790 1.170 1.386 1.00 96.00 87 ALA A CA 1
ATOM 625 C C . ALA A 1 87 ? 0.729 0.921 1.419 1.00 96.00 87 ALA A C 1
ATOM 627 O O . ALA A 1 87 ? 1.435 1.286 0.478 1.00 96.00 87 ALA A O 1
ATOM 628 N N . MET A 1 88 ? 1.224 0.256 2.468 1.00 97.31 88 MET A N 1
ATOM 629 C CA . MET A 1 88 ? 2.624 -0.154 2.590 1.00 97.31 88 MET A CA 1
ATOM 630 C C . MET A 1 88 ? 3.017 -1.124 1.472 1.00 97.31 88 MET A C 1
ATOM 632 O O . MET A 1 88 ? 3.993 -0.874 0.768 1.00 97.31 88 MET A O 1
ATOM 636 N N . LEU A 1 89 ? 2.221 -2.178 1.255 1.00 97.12 89 LEU A N 1
ATOM 637 C CA . LEU A 1 89 ? 2.437 -3.139 0.171 1.00 97.12 89 LEU A CA 1
ATOM 638 C C . LEU A 1 89 ? 2.434 -2.445 -1.199 1.00 97.12 89 LEU A C 1
ATOM 640 O O . LEU A 1 89 ? 3.275 -2.741 -2.045 1.00 97.12 89 LEU A O 1
ATOM 644 N N . ALA A 1 90 ? 1.518 -1.499 -1.419 1.00 95.25 90 ALA A N 1
ATOM 645 C CA . ALA A 1 90 ? 1.451 -0.742 -2.664 1.00 95.25 90 ALA A CA 1
ATOM 646 C C . ALA A 1 90 ? 2.753 0.035 -2.923 1.00 95.25 90 ALA A C 1
ATOM 648 O O . ALA A 1 90 ? 3.330 -0.069 -4.006 1.00 95.25 90 ALA A O 1
ATOM 649 N N . LEU A 1 91 ? 3.243 0.779 -1.925 1.00 96.69 91 LEU A N 1
ATOM 650 C CA . LEU A 1 91 ? 4.508 1.516 -2.016 1.00 96.69 91 LEU A CA 1
ATOM 651 C C . LEU A 1 91 ? 5.702 0.588 -2.226 1.00 96.69 91 LEU A C 1
ATOM 653 O O . LEU A 1 91 ? 6.599 0.914 -3.006 1.00 96.69 91 LEU A O 1
ATOM 657 N N . GLU A 1 92 ? 5.705 -0.561 -1.557 1.00 97.00 92 GLU A N 1
ATOM 658 C CA . GLU A 1 92 ? 6.749 -1.557 -1.715 1.00 97.00 92 GLU A CA 1
ATOM 659 C C . GLU A 1 92 ? 6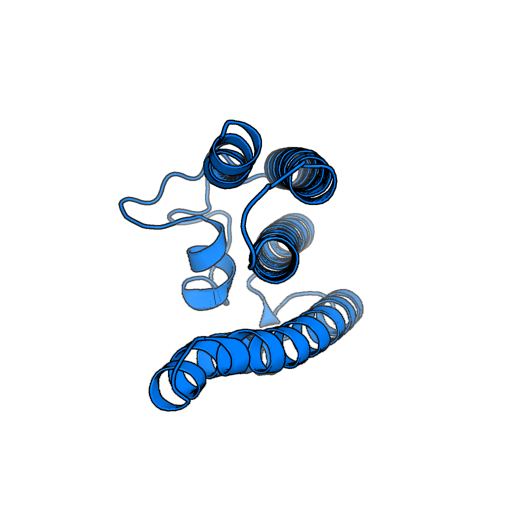.772 -2.127 -3.135 1.00 97.00 92 GLU A C 1
ATOM 661 O O . GLU A 1 92 ? 7.825 -2.124 -3.770 1.00 97.00 92 GLU A O 1
ATOM 666 N N . LEU A 1 93 ? 5.613 -2.504 -3.679 1.00 95.88 93 LEU A N 1
ATOM 667 C CA . LEU A 1 93 ? 5.474 -2.941 -5.066 1.00 95.88 93 LEU A CA 1
ATOM 668 C C . LEU A 1 93 ? 6.008 -1.884 -6.045 1.00 95.88 93 LEU A C 1
ATOM 670 O O . LEU A 1 93 ? 6.759 -2.210 -6.965 1.00 95.88 93 LEU A O 1
ATOM 674 N N . GLY A 1 94 ? 5.649 -0.612 -5.847 1.00 95.12 94 GLY A N 1
ATOM 675 C CA . GLY A 1 94 ? 6.153 0.494 -6.665 1.00 95.12 94 GLY A CA 1
ATOM 676 C C . GLY A 1 94 ? 7.675 0.637 -6.583 1.00 95.12 94 GLY A C 1
ATOM 677 O O . GLY A 1 94 ? 8.344 0.738 -7.612 1.00 95.12 94 GLY A O 1
ATOM 678 N N . ARG A 1 95 ? 8.237 0.581 -5.370 1.00 97.12 95 ARG A N 1
ATOM 679 C CA . ARG A 1 95 ? 9.687 0.652 -5.140 1.00 97.12 95 ARG A CA 1
ATOM 680 C C . ARG A 1 95 ? 10.426 -0.495 -5.824 1.00 97.12 95 ARG A C 1
ATOM 682 O O . ARG A 1 95 ? 11.422 -0.243 -6.494 1.00 97.12 95 ARG A O 1
ATOM 689 N N . GLU A 1 96 ? 9.958 -1.727 -5.659 1.00 97.06 96 GLU A N 1
ATOM 690 C CA . GLU A 1 96 ? 10.597 -2.910 -6.245 1.00 97.06 96 GLU A CA 1
ATOM 691 C C . GLU A 1 96 ? 10.578 -2.859 -7.775 1.00 97.06 96 GLU A C 1
ATOM 693 O O . GLU A 1 96 ? 11.578 -3.159 -8.423 1.00 97.06 96 GLU A O 1
ATOM 698 N N . ARG A 1 97 ? 9.483 -2.377 -8.371 1.00 95.19 97 ARG A N 1
ATOM 699 C CA . ARG A 1 97 ? 9.393 -2.175 -9.824 1.00 95.19 97 ARG A CA 1
ATOM 700 C C . ARG A 1 97 ? 10.377 -1.137 -10.343 1.00 95.19 97 ARG A C 1
ATOM 702 O O . ARG A 1 97 ? 10.956 -1.335 -11.407 1.00 95.19 97 ARG A O 1
ATOM 709 N N . ILE A 1 98 ? 10.578 -0.047 -9.601 1.00 95.81 98 ILE A N 1
ATOM 710 C CA . ILE A 1 98 ? 11.583 0.974 -9.927 1.00 95.81 98 ILE A CA 1
ATOM 711 C C . ILE A 1 98 ? 12.989 0.369 -9.845 1.00 95.81 98 ILE A C 1
ATOM 713 O O . ILE A 1 98 ? 13.767 0.511 -10.787 1.00 95.81 98 ILE A O 1
ATOM 717 N N . LEU A 1 99 ? 13.303 -0.348 -8.761 1.00 96.88 99 LEU A N 1
ATOM 718 C CA . LEU A 1 99 ? 14.619 -0.964 -8.552 1.00 96.88 99 LEU A CA 1
ATOM 719 C C . LEU A 1 99 ? 14.946 -2.055 -9.573 1.00 96.88 99 LEU A C 1
ATOM 721 O O . LEU A 1 99 ? 16.099 -2.191 -9.966 1.00 96.88 99 LEU A O 1
ATOM 725 N N . ALA A 1 100 ? 13.938 -2.779 -10.052 1.00 96.19 100 ALA A N 1
ATOM 726 C CA . ALA A 1 100 ? 14.072 -3.760 -11.123 1.00 96.19 100 ALA A CA 1
ATOM 727 C C . ALA A 1 100 ? 14.156 -3.132 -12.533 1.00 96.19 100 ALA A C 1
ATOM 729 O O . ALA A 1 100 ? 14.016 -3.840 -13.525 1.00 96.19 100 ALA A O 1
ATOM 730 N N . GLY A 1 101 ? 14.380 -1.816 -12.645 1.00 95.56 101 GLY A N 1
ATOM 731 C CA . GLY A 1 101 ? 14.556 -1.129 -13.929 1.00 95.56 101 GLY A CA 1
ATOM 732 C C . GLY A 1 101 ? 13.268 -0.548 -14.512 1.00 95.56 101 GLY A C 1
ATOM 733 O O . GLY A 1 101 ? 13.110 -0.495 -15.727 1.00 95.56 101 GLY A O 1
ATOM 734 N N . ASN A 1 102 ? 12.347 -0.093 -13.659 1.00 93.88 102 ASN A N 1
ATOM 735 C CA . ASN A 1 102 ? 11.036 0.436 -14.047 1.00 93.88 102 ASN A CA 1
ATOM 736 C C . ASN A 1 102 ? 10.182 -0.566 -14.844 1.00 93.88 102 ASN A C 1
ATOM 738 O O . ASN A 1 102 ? 9.594 -0.225 -15.874 1.00 93.88 102 ASN A O 1
ATOM 742 N N . VAL A 1 103 ? 10.071 -1.790 -14.341 1.00 93.19 103 VAL A N 1
ATOM 743 C CA . VAL A 1 103 ? 9.309 -2.872 -14.980 1.00 93.19 103 VAL A CA 1
ATOM 744 C C . VAL A 1 103 ? 7.864 -2.965 -14.465 1.00 93.19 103 VAL A C 1
ATOM 746 O O . VAL A 1 103 ? 7.493 -2.370 -13.446 1.00 93.19 103 VAL A O 1
ATOM 749 N N . GLY A 1 104 ? 7.013 -3.702 -15.176 1.00 91.31 104 GLY A N 1
ATOM 750 C CA . GLY A 1 104 ? 5.700 -4.118 -14.685 1.00 91.31 104 GLY A CA 1
ATOM 751 C C . GLY A 1 104 ? 5.806 -5.220 -13.625 1.00 91.31 104 GLY A C 1
ATOM 752 O O . GLY A 1 104 ? 6.862 -5.816 -13.416 1.00 91.31 104 GLY A O 1
ATOM 753 N N . THR A 1 105 ? 4.703 -5.507 -12.937 1.00 91.12 105 THR A N 1
ATOM 754 C CA . THR A 1 105 ? 4.663 -6.477 -11.832 1.00 91.12 105 THR A CA 1
ATOM 755 C C . THR A 1 105 ? 5.028 -7.891 -12.280 1.00 91.12 105 THR A C 1
ATOM 757 O O . THR A 1 105 ? 5.761 -8.570 -11.567 1.00 91.12 105 THR A O 1
ATOM 760 N N . ALA A 1 106 ? 4.590 -8.336 -13.466 1.00 90.12 106 ALA A N 1
ATOM 761 C CA . ALA A 1 106 ? 4.893 -9.693 -13.937 1.00 90.12 106 ALA A CA 1
ATOM 762 C C . ALA A 1 106 ? 6.390 -9.912 -14.223 1.00 90.12 106 ALA A C 1
ATOM 764 O O . ALA A 1 106 ? 6.860 -11.047 -14.209 1.00 90.12 106 ALA A O 1
ATOM 765 N N . GLN A 1 107 ? 7.130 -8.828 -14.467 1.00 92.81 107 GLN A N 1
ATOM 766 C CA . GLN A 1 107 ? 8.557 -8.834 -14.797 1.00 92.81 107 GLN A CA 1
ATOM 767 C C . GLN A 1 107 ? 9.454 -8.713 -13.555 1.00 92.81 107 GLN A C 1
ATOM 769 O O . GLN A 1 107 ? 10.677 -8.711 -13.683 1.00 92.81 107 GLN A O 1
ATOM 774 N N . LEU A 1 108 ? 8.875 -8.594 -12.356 1.00 95.44 108 LEU A N 1
ATOM 775 C CA . LEU A 1 108 ? 9.647 -8.587 -11.118 1.00 95.44 108 LEU A CA 1
ATOM 776 C C . LEU A 1 108 ? 10.375 -9.928 -10.906 1.00 95.44 108 LEU A C 1
ATOM 778 O O . LEU A 1 108 ? 9.839 -10.985 -11.262 1.00 95.44 108 LEU A O 1
ATOM 782 N N . PRO A 1 109 ? 11.555 -9.919 -10.257 1.00 96.50 109 PRO A N 1
ATOM 783 C CA . PRO A 1 109 ? 12.259 -11.145 -9.899 1.00 96.50 109 PRO A CA 1
ATOM 784 C C . PRO A 1 109 ? 11.381 -12.092 -9.072 1.00 96.50 109 PRO A C 1
ATOM 786 O O . PRO A 1 109 ? 10.697 -11.659 -8.143 1.00 96.50 109 PRO A O 1
ATOM 789 N N . ALA A 1 110 ? 11.447 -13.396 -9.355 1.00 96.69 110 ALA A N 1
ATOM 790 C CA . ALA A 1 110 ? 10.621 -14.401 -8.680 1.00 96.69 110 ALA A CA 1
ATOM 791 C C . ALA A 1 110 ? 10.678 -14.342 -7.134 1.00 96.69 110 ALA A C 1
ATOM 793 O O . ALA A 1 110 ? 9.611 -14.390 -6.519 1.00 96.69 110 ALA A O 1
ATOM 794 N N . PRO A 1 111 ? 11.846 -14.140 -6.483 1.00 97.69 111 PRO A N 1
ATOM 795 C CA . PRO A 1 111 ? 11.900 -14.006 -5.024 1.00 97.69 111 PRO A CA 1
ATOM 796 C C . PRO A 1 111 ? 11.141 -12.782 -4.492 1.00 97.69 111 PRO A C 1
ATOM 798 O O . PRO A 1 111 ? 10.515 -12.843 -3.436 1.00 97.69 111 PRO A O 1
ATOM 801 N N . VAL A 1 112 ? 11.166 -11.669 -5.234 1.00 97.44 112 VAL A N 1
ATOM 802 C CA . VAL A 1 112 ? 10.444 -10.441 -4.872 1.00 97.44 112 VAL A CA 1
ATOM 803 C C . VAL A 1 112 ? 8.942 -10.667 -4.991 1.00 97.44 112 VAL A C 1
ATOM 805 O O . VAL A 1 112 ? 8.197 -10.324 -4.074 1.00 97.44 112 VAL A O 1
ATOM 808 N N . LYS A 1 113 ? 8.499 -11.303 -6.080 1.00 96.25 113 LYS A N 1
ATOM 809 C CA . LYS A 1 113 ? 7.083 -11.618 -6.285 1.00 96.25 113 LYS A CA 1
ATOM 810 C C . LYS A 1 113 ? 6.538 -12.547 -5.205 1.00 96.25 113 LYS A C 1
ATOM 812 O O . LYS A 1 113 ? 5.515 -12.228 -4.613 1.00 96.25 113 LYS A O 1
ATOM 817 N N . ALA A 1 114 ? 7.259 -13.623 -4.881 1.00 97.44 114 ALA A N 1
ATOM 818 C CA . ALA A 1 114 ? 6.856 -14.570 -3.840 1.00 97.44 114 ALA A CA 1
ATOM 819 C C . ALA A 1 114 ? 6.671 -13.886 -2.474 1.00 97.44 114 ALA A C 1
ATOM 821 O O . ALA A 1 114 ? 5.692 -14.134 -1.771 1.00 97.44 114 ALA A O 1
ATOM 822 N N . ARG A 1 115 ? 7.578 -12.969 -2.121 1.00 97.88 115 ARG A N 1
ATOM 823 C CA . ARG A 1 115 ? 7.502 -12.200 -0.875 1.00 97.88 115 ARG A CA 1
ATOM 824 C C . ARG A 1 115 ? 6.296 -11.257 -0.839 1.00 97.88 115 ARG A C 1
ATOM 826 O O . ARG A 1 115 ? 5.588 -11.224 0.164 1.00 97.88 115 ARG A O 1
ATOM 833 N N . LEU A 1 116 ? 6.054 -10.511 -1.919 1.00 97.25 116 LEU A N 1
ATOM 834 C CA . LEU A 1 116 ? 4.902 -9.607 -2.027 1.00 97.25 116 LEU A CA 1
ATOM 835 C C . LEU A 1 116 ? 3.575 -10.382 -2.053 1.00 97.25 116 LEU A C 1
ATOM 837 O O . LEU A 1 116 ? 2.600 -9.943 -1.450 1.00 97.25 116 LEU A O 1
ATOM 841 N N . ALA A 1 117 ? 3.543 -11.545 -2.709 1.00 96.69 117 ALA A N 1
ATOM 842 C CA . ALA A 1 117 ? 2.377 -12.422 -2.764 1.00 96.69 117 ALA A CA 1
ATOM 843 C C . ALA A 1 117 ? 2.009 -12.963 -1.377 1.00 96.69 117 ALA A C 1
ATOM 845 O O . ALA A 1 117 ? 0.844 -12.896 -0.990 1.00 96.69 117 ALA A O 1
ATOM 846 N N . ALA A 1 118 ? 2.995 -13.430 -0.603 1.00 98.00 118 ALA A N 1
ATOM 847 C CA . ALA A 1 118 ? 2.773 -13.890 0.767 1.00 98.00 118 ALA A CA 1
ATOM 848 C C . ALA A 1 118 ? 2.168 -12.778 1.644 1.00 98.00 118 ALA A C 1
ATOM 850 O O . ALA A 1 118 ? 1.120 -12.967 2.256 1.00 98.00 118 ALA A O 1
ATOM 851 N N . GLN A 1 119 ? 2.762 -11.579 1.613 1.00 97.56 119 GLN A N 1
ATOM 852 C CA . GLN A 1 119 ? 2.244 -10.418 2.345 1.00 97.56 119 GLN A CA 1
ATOM 853 C C . GLN A 1 119 ? 0.817 -10.041 1.913 1.00 97.56 119 GLN A C 1
ATOM 855 O O . GLN A 1 119 ? -0.029 -9.727 2.751 1.00 97.56 119 GLN A O 1
ATOM 860 N N . LEU A 1 120 ? 0.535 -10.063 0.608 1.00 96.44 120 LEU A N 1
ATOM 861 C CA . LEU A 1 120 ? -0.789 -9.756 0.074 1.00 96.44 120 LEU A CA 1
ATOM 862 C C . LEU A 1 120 ? -1.836 -10.794 0.499 1.00 96.44 120 LEU A C 1
ATOM 864 O O . LEU A 1 120 ? -2.953 -10.410 0.839 1.00 96.44 120 LEU A O 1
ATOM 868 N N . GLY A 1 121 ? -1.485 -12.082 0.525 1.00 97.06 121 GLY A N 1
ATOM 869 C CA . GLY A 1 121 ? -2.364 -13.152 1.008 1.00 97.06 121 GLY A CA 1
ATOM 870 C C . GLY A 1 121 ? -2.787 -12.952 2.467 1.00 97.06 121 GLY A C 1
ATOM 871 O O . GLY A 1 121 ? -3.980 -13.026 2.788 1.00 97.06 121 GLY A O 1
ATOM 872 N N . ASP A 1 122 ? -1.837 -12.594 3.333 1.00 97.25 122 ASP A N 1
ATOM 873 C CA . ASP A 1 122 ? -2.110 -12.280 4.741 1.00 97.25 122 ASP A CA 1
ATOM 874 C C . ASP A 1 122 ? -3.025 -11.052 4.884 1.00 97.25 122 ASP A C 1
ATOM 876 O O . ASP A 1 122 ? -3.971 -11.044 5.681 1.00 97.25 122 ASP A O 1
ATOM 880 N N . ILE A 1 123 ? -2.781 -10.012 4.076 1.00 96.50 123 ILE A N 1
ATOM 881 C CA . ILE A 1 123 ? -3.605 -8.797 4.042 1.00 96.50 123 ILE A CA 1
ATOM 882 C C . ILE A 1 123 ? -5.035 -9.115 3.594 1.00 96.50 123 ILE A C 1
ATOM 884 O O . ILE A 1 123 ? -5.982 -8.654 4.230 1.00 96.50 123 ILE A O 1
ATOM 888 N N . ILE A 1 124 ? -5.218 -9.906 2.534 1.00 95.31 124 ILE A N 1
ATOM 889 C CA . ILE A 1 124 ? -6.549 -10.284 2.036 1.00 95.31 124 ILE A CA 1
ATOM 890 C C . ILE A 1 124 ? -7.329 -11.027 3.122 1.00 95.31 124 ILE A C 1
ATOM 892 O O . ILE A 1 124 ? -8.486 -10.690 3.375 1.00 95.31 124 ILE A O 1
ATOM 896 N N . THR A 1 125 ? -6.695 -11.987 3.797 1.00 95.50 125 THR A N 1
ATOM 897 C CA . THR A 1 125 ? -7.328 -12.779 4.863 1.00 95.50 125 THR A CA 1
ATOM 898 C C . THR A 1 125 ? -7.842 -11.876 5.984 1.00 95.50 125 THR A C 1
ATOM 900 O O . THR A 1 125 ? -9.043 -11.840 6.259 1.00 95.50 125 THR A O 1
ATOM 903 N N . ARG A 1 126 ? -6.964 -11.039 6.550 1.00 95.56 126 ARG A N 1
ATOM 904 C CA . ARG A 1 126 ? -7.324 -10.098 7.623 1.00 95.56 126 ARG A CA 1
ATOM 905 C C . ARG A 1 126 ? -8.356 -9.059 7.189 1.00 95.56 126 ARG A C 1
ATOM 907 O O . ARG A 1 126 ? -9.208 -8.658 7.979 1.00 95.56 126 ARG A O 1
ATOM 914 N N . TYR A 1 127 ? -8.280 -8.593 5.944 1.00 94.94 127 TYR A N 1
ATOM 915 C CA . TYR A 1 127 ? -9.231 -7.626 5.404 1.00 94.94 127 TYR A CA 1
ATOM 916 C C . TYR A 1 127 ? -10.647 -8.194 5.345 1.00 94.94 127 TYR A C 1
ATOM 918 O O . TYR A 1 127 ? -11.586 -7.510 5.750 1.00 94.94 127 TYR A O 1
ATOM 926 N N . ARG A 1 128 ? -10.807 -9.451 4.909 1.00 93.81 128 ARG A N 1
ATOM 927 C CA . ARG A 1 128 ? -12.113 -10.124 4.892 1.00 93.81 128 ARG A CA 1
ATOM 928 C C . ARG A 1 128 ? -12.703 -10.252 6.290 1.00 93.81 128 ARG A C 1
ATOM 930 O O . ARG A 1 128 ? -13.877 -9.944 6.476 1.00 93.81 128 ARG A O 1
ATOM 937 N N . GLU A 1 129 ? -11.889 -10.657 7.262 1.00 93.06 129 GLU A N 1
ATOM 938 C CA . GLU A 1 129 ? -12.312 -10.775 8.661 1.00 93.06 129 GLU A CA 1
ATOM 939 C C . GLU A 1 129 ? -12.804 -9.433 9.212 1.00 93.06 129 GLU A C 1
ATOM 941 O O . GLU A 1 129 ? -13.912 -9.353 9.738 1.00 93.06 129 GLU A O 1
ATOM 946 N N . ILE A 1 130 ? -12.016 -8.364 9.042 1.00 93.62 130 ILE A N 1
ATOM 947 C CA . ILE A 1 130 ? -12.363 -7.025 9.540 1.00 93.62 130 ILE A CA 1
ATOM 948 C C . ILE A 1 130 ? -13.596 -6.467 8.821 1.00 93.62 130 ILE A C 1
ATOM 950 O O . ILE A 1 130 ? -14.468 -5.884 9.465 1.00 93.62 130 ILE A O 1
ATOM 954 N N . TRP A 1 131 ? -13.705 -6.661 7.502 1.00 93.25 131 TRP A N 1
ATOM 955 C CA . TRP A 1 131 ? -14.830 -6.166 6.709 1.00 93.25 131 TRP A CA 1
ATOM 956 C C . TRP A 1 131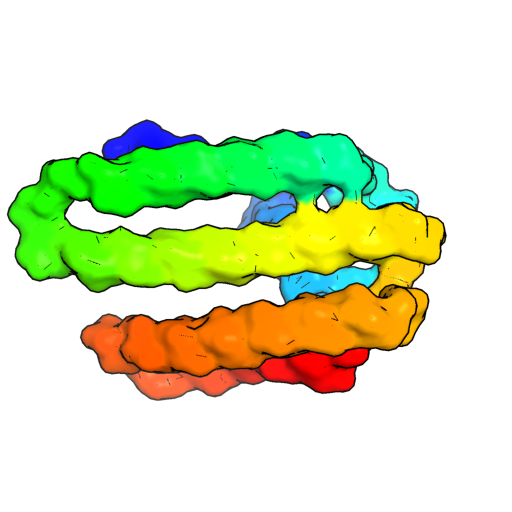 ? -16.169 -6.657 7.255 1.00 93.25 131 TRP A C 1
ATOM 958 O O . TRP A 1 131 ? -17.086 -5.855 7.440 1.00 93.25 131 TRP A O 1
ATOM 968 N N . LEU A 1 132 ? -16.269 -7.954 7.554 1.00 91.56 132 LEU A N 1
ATOM 969 C CA . LEU A 1 132 ? -17.508 -8.596 7.999 1.00 91.56 132 LEU A CA 1
ATOM 970 C C . LEU A 1 132 ? -17.981 -8.133 9.385 1.00 91.56 132 LEU A C 1
ATOM 972 O O . LEU A 1 132 ? -19.136 -8.363 9.732 1.00 91.56 132 LEU A O 1
ATOM 976 N N . ILE A 1 133 ? -17.140 -7.433 10.155 1.00 91.44 133 ILE A N 1
ATOM 977 C CA . ILE A 1 133 ? -17.529 -6.859 11.452 1.00 91.44 133 ILE A CA 1
ATOM 978 C C . ILE A 1 133 ? -18.514 -5.689 11.269 1.00 91.44 133 ILE A C 1
ATOM 980 O O . ILE A 1 133 ? -19.355 -5.452 12.136 1.00 91.44 133 ILE A O 1
ATOM 984 N N . ARG A 1 134 ? -18.429 -4.942 10.157 1.00 87.38 134 ARG A N 1
ATOM 985 C CA . ARG A 1 134 ? -19.227 -3.716 9.927 1.00 87.38 134 ARG A CA 1
ATOM 986 C C . ARG A 1 134 ? -19.938 -3.631 8.590 1.00 87.38 134 ARG A C 1
ATOM 988 O O . ARG A 1 134 ? -20.891 -2.867 8.459 1.00 87.38 134 ARG A O 1
ATOM 995 N N . ASN A 1 135 ? -19.479 -4.376 7.597 1.00 87.44 135 ASN A N 1
ATOM 996 C CA . ASN A 1 135 ? -19.932 -4.243 6.226 1.00 87.44 135 ASN A CA 1
ATOM 997 C C . ASN A 1 135 ? -20.642 -5.511 5.765 1.00 87.44 135 ASN A C 1
ATOM 999 O O . ASN A 1 135 ? -20.374 -6.624 6.215 1.00 87.44 135 ASN A O 1
ATOM 1003 N N . ARG A 1 136 ? -21.562 -5.335 4.816 1.00 85.88 136 ARG A N 1
ATOM 1004 C CA . ARG A 1 136 ? -22.300 -6.455 4.234 1.00 85.88 136 ARG A CA 1
ATOM 1005 C C . ARG A 1 136 ? -21.398 -7.263 3.288 1.00 85.88 136 ARG A C 1
ATOM 1007 O O . ARG A 1 136 ? -20.528 -6.675 2.636 1.00 85.88 136 ARG A O 1
ATOM 1014 N N . PR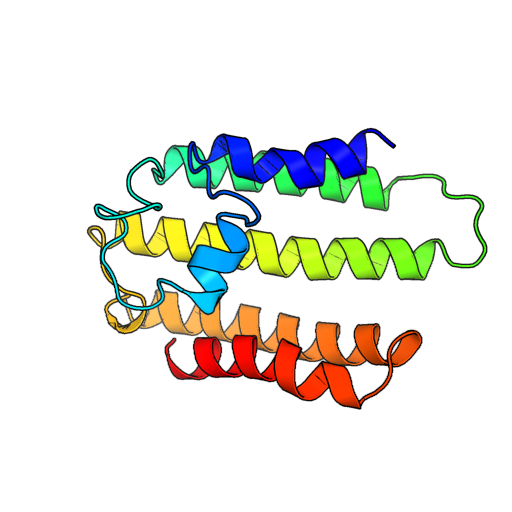O A 1 137 ? -21.647 -8.575 3.123 1.00 82.56 137 PRO A N 1
ATOM 1015 C CA . PRO A 1 137 ? -20.855 -9.432 2.237 1.00 82.56 137 PRO A CA 1
ATOM 1016 C C . PRO A 1 137 ? -20.819 -8.971 0.772 1.00 82.56 137 PRO A C 1
ATOM 1018 O O . PRO A 1 137 ? -19.819 -9.185 0.097 1.00 82.56 137 PRO A O 1
ATOM 1021 N N . GLY A 1 138 ? -21.872 -8.301 0.285 1.00 81.75 138 GLY A N 1
ATOM 1022 C CA . GLY A 1 138 ? -21.983 -7.897 -1.124 1.00 81.75 138 GLY A CA 1
ATOM 1023 C C . GLY A 1 138 ? -20.819 -7.033 -1.627 1.00 81.75 138 GLY A C 1
ATOM 1024 O O . GLY A 1 138 ? -20.317 -7.275 -2.714 1.00 81.75 138 GLY A O 1
ATOM 1025 N N . GLY A 1 139 ? -20.326 -6.087 -0.818 1.00 80.94 139 GLY A N 1
ATOM 1026 C CA . GLY A 1 139 ? -19.184 -5.240 -1.204 1.00 80.94 139 GLY A CA 1
ATOM 1027 C C . GLY A 1 139 ? -17.809 -5.885 -0.982 1.00 80.94 139 GLY A C 1
ATOM 1028 O O . GLY A 1 139 ? -16.793 -5.327 -1.407 1.00 80.94 139 GLY A O 1
ATOM 1029 N N . LEU A 1 140 ? -17.762 -7.051 -0.324 1.00 84.69 140 LEU A N 1
ATOM 1030 C CA . LEU A 1 140 ? -16.511 -7.748 -0.030 1.00 84.69 140 LEU A CA 1
ATOM 1031 C C . LEU A 1 140 ? -15.924 -8.391 -1.284 1.00 84.69 140 LEU A C 1
ATOM 1033 O O . LEU A 1 140 ? -14.719 -8.302 -1.499 1.00 84.69 140 LEU A O 1
ATOM 1037 N N . SER A 1 141 ? -16.771 -9.016 -2.109 1.00 83.75 141 SER A N 1
ATOM 1038 C CA . SER A 1 141 ? -16.331 -9.715 -3.322 1.00 83.75 141 SER A CA 1
ATOM 1039 C C . SER A 1 141 ? -15.609 -8.767 -4.280 1.00 83.75 141 SER A C 1
ATOM 1041 O O . SER A 1 141 ? -14.511 -9.072 -4.733 1.00 83.75 141 SER A O 1
ATOM 1043 N N . ASP A 1 142 ? -16.170 -7.581 -4.520 1.00 82.94 142 ASP A N 1
ATOM 1044 C CA . ASP A 1 142 ? -15.572 -6.597 -5.429 1.00 82.94 142 ASP A CA 1
ATOM 1045 C C . ASP A 1 142 ? -14.260 -6.021 -4.884 1.00 82.94 142 ASP A C 1
ATOM 1047 O O . ASP A 1 142 ? -13.289 -5.843 -5.623 1.00 82.94 142 ASP A O 1
ATOM 1051 N N . SER A 1 143 ? -14.216 -5.729 -3.582 1.00 83.88 143 SER A N 1
ATOM 1052 C CA . SER A 1 143 ? -13.054 -5.089 -2.959 1.00 83.88 143 SER A CA 1
ATOM 1053 C C . SER A 1 143 ? -11.893 -6.066 -2.779 1.00 83.88 143 SER A C 1
ATOM 1055 O O . SER A 1 143 ? -10.752 -5.736 -3.099 1.00 83.88 143 SER A O 1
ATOM 1057 N N . ALA A 1 144 ? -12.173 -7.287 -2.318 1.00 87.44 144 ALA A N 1
ATOM 1058 C CA . ALA A 1 144 ? -11.158 -8.320 -2.161 1.00 87.44 144 ALA A CA 1
ATOM 1059 C C . ALA A 1 144 ? -10.748 -8.937 -3.507 1.00 87.44 144 ALA A C 1
ATOM 1061 O O . ALA A 1 144 ? -9.562 -9.178 -3.713 1.00 87.44 144 ALA A O 1
ATOM 1062 N N . GLY A 1 145 ? -11.677 -9.099 -4.457 1.00 87.50 145 GLY A N 1
ATOM 1063 C CA . GLY A 1 145 ? -11.391 -9.657 -5.785 1.00 87.50 145 GLY A CA 1
ATOM 1064 C C . GLY A 1 145 ? -10.355 -8.847 -6.567 1.00 87.50 145 GLY A C 1
ATOM 1065 O O . GLY A 1 145 ? -9.529 -9.390 -7.297 1.00 87.50 145 GLY A O 1
ATOM 1066 N N . ARG A 1 146 ? -10.320 -7.533 -6.346 1.00 86.94 146 ARG A N 1
ATOM 1067 C CA . ARG A 1 146 ? -9.279 -6.642 -6.866 1.00 86.94 146 ARG A CA 1
ATOM 1068 C C . ARG A 1 146 ? -7.878 -6.961 -6.326 1.00 86.94 146 ARG A C 1
ATOM 1070 O O . ARG A 1 146 ? -6.914 -6.952 -7.089 1.00 86.94 146 ARG A O 1
ATOM 1077 N N . LEU A 1 147 ? -7.766 -7.259 -5.032 1.00 90.56 147 LEU A N 1
ATOM 1078 C CA . LEU A 1 147 ? -6.509 -7.659 -4.392 1.00 90.56 147 LEU A CA 1
ATOM 1079 C C . LEU A 1 147 ? -6.099 -9.076 -4.813 1.00 90.56 147 LEU A C 1
ATOM 1081 O O . LEU A 1 147 ? -4.937 -9.320 -5.119 1.00 90.56 147 LEU A O 1
ATOM 1085 N N . GLU A 1 148 ? -7.058 -9.994 -4.912 1.00 91.94 148 GLU A N 1
ATOM 1086 C CA . GLU A 1 148 ? -6.838 -11.352 -5.420 1.00 91.94 148 GLU A CA 1
ATOM 1087 C C . GLU A 1 148 ? -6.339 -11.334 -6.869 1.00 91.94 148 GLU A C 1
ATOM 1089 O O . GLU A 1 148 ? -5.426 -12.072 -7.229 1.00 91.94 148 GLU A O 1
ATOM 1094 N N . ALA A 1 149 ? -6.865 -10.439 -7.704 1.00 89.88 149 ALA A N 1
ATOM 1095 C CA . ALA A 1 149 ? -6.396 -10.274 -9.072 1.00 89.88 149 ALA A CA 1
ATOM 1096 C C . ALA A 1 149 ? -4.930 -9.801 -9.135 1.00 89.88 149 ALA A C 1
ATOM 1098 O O . ALA A 1 149 ? -4.199 -10.196 -10.048 1.00 89.88 149 ALA A O 1
ATOM 1099 N N . LEU A 1 150 ? -4.482 -8.961 -8.195 1.00 90.50 150 LEU A N 1
ATOM 1100 C CA . LEU A 1 150 ? -3.064 -8.613 -8.066 1.00 90.50 150 LEU A CA 1
ATOM 1101 C C . LEU A 1 150 ? -2.241 -9.824 -7.610 1.00 90.50 150 LEU A C 1
ATOM 1103 O O . LEU A 1 150 ? -1.177 -10.064 -8.175 1.00 90.50 150 LEU A O 1
ATOM 1107 N N . LEU A 1 151 ? -2.750 -10.606 -6.655 1.00 91.94 151 LEU A N 1
ATOM 1108 C CA . LEU A 1 151 ? -2.087 -11.814 -6.161 1.00 91.94 151 LEU A CA 1
ATOM 1109 C C . LEU A 1 151 ? -1.800 -12.815 -7.286 1.00 91.94 151 LEU A C 1
ATOM 1111 O O . LEU A 1 151 ? -0.698 -13.332 -7.355 1.00 91.94 151 LEU A O 1
ATOM 1115 N N . GLN A 1 152 ? -2.729 -13.010 -8.226 1.00 89.50 152 GLN A N 1
ATOM 1116 C CA . GLN A 1 152 ? -2.524 -13.895 -9.387 1.00 89.50 152 GLN A CA 1
ATOM 1117 C C . GLN A 1 152 ? -1.432 -13.422 -10.367 1.00 89.50 152 GLN A C 1
ATOM 1119 O O . GLN A 1 152 ? -1.064 -14.149 -11.287 1.00 89.50 152 GLN A O 1
ATOM 1124 N N . ARG A 1 153 ? -0.954 -12.179 -10.236 1.00 86.19 153 ARG A N 1
ATOM 1125 C CA . ARG A 1 153 ? 0.058 -11.575 -11.121 1.00 86.19 153 ARG A CA 1
ATOM 1126 C C . ARG A 1 153 ? 1.444 -11.490 -10.486 1.00 86.19 153 ARG A C 1
ATOM 1128 O O . ARG A 1 153 ? 2.401 -11.174 -11.200 1.00 86.19 153 ARG A O 1
ATOM 1135 N N . LEU A 1 154 ? 1.534 -11.712 -9.177 1.00 89.38 154 LEU A N 1
ATOM 1136 C CA . LEU A 1 154 ? 2.784 -11.856 -8.438 1.00 89.38 154 LEU A CA 1
ATOM 1137 C C . LEU A 1 154 ? 3.227 -13.319 -8.561 1.00 89.38 154 LEU A C 1
ATOM 1139 O O . LEU A 1 154 ? 4.288 -13.555 -9.189 1.00 89.38 154 LEU A O 1
#

Foldseek 3Di:
DVLVVLLVCLQVLQVFDDPPDGLLCCLLFPFQFAFCCDDRNVSGELVSLVSSLVSNVVSLVCLVPDDDPDPCSVLVNLVSVLVSLSSNLSSLQSNQCVVLPRGHNLPGDPVSLVVSLVSLVVSLVSVLVSCVVPHDVPVSCVVSVSSVVSSVSD

Radius of gyration: 15.61 Å; chains: 1; bounding box: 37×29×42 Å